Protein AF-A0A9D4DSW5-F1 (afdb_monomer_lite)

Radius of gyration: 29.46 Å; chains: 1; bounding box: 57×38×82 Å

Sequence (90 aa):
MAAKKFGNTKVDGSFFSDGVFNWKAGTEKFRKHDESECHKEAVERLVTLPATTRDVGEMLSAGTAKEKADKRKQLLQILRSIRFLTVKLK

Secondary structure (DSSP, 8-state):
--------TT--HHHHH---SSHHHHHHHHHHHHTSHHHHHHHIIIIIHHHHSPPHHHHHHHHHHHHHHHHHHHHHHHHHHHHHHHHHT-

pLDDT: mean 82.41, std 14.95, range [36.78, 97.81]

InterPro domains:
  IPR025398 ZMYM1-like, RNase-like domain [PF14291] (14-86)

Structure (mmCIF, N/CA/C/O backbone):
data_AF-A0A9D4DSW5-F1
#
_entry.id   AF-A0A9D4DSW5-F1
#
loop_
_atom_site.group_PDB
_atom_site.id
_atom_site.type_symbol
_atom_site.label_atom_id
_atom_site.label_alt_id
_atom_site.label_comp_id
_atom_site.label_asym_id
_atom_site.label_entity_id
_atom_site.label_seq_id
_atom_site.pdbx_PDB_ins_code
_atom_site.Cartn_x
_atom_site.Cartn_y
_atom_site.Cartn_z
_atom_site.occupancy
_atom_site.B_iso_or_equiv
_atom_site.auth_seq_id
_atom_site.auth_comp_id
_atom_site.auth_asym_id
_atom_site.auth_atom_id
_atom_site.pdbx_PDB_model_num
ATOM 1 N N . MET A 1 1 ? -4.550 31.996 -18.351 1.00 36.78 1 MET A N 1
ATOM 2 C CA . MET A 1 1 ? -4.333 30.880 -17.403 1.00 36.78 1 MET A CA 1
ATOM 3 C C . MET A 1 1 ? -3.730 29.711 -18.175 1.00 36.78 1 MET A C 1
ATOM 5 O O . MET A 1 1 ? -4.466 28.999 -18.841 1.00 36.78 1 MET A O 1
ATOM 9 N N . ALA A 1 2 ? -2.403 29.564 -18.196 1.00 39.00 2 ALA A N 1
ATOM 10 C CA . ALA A 1 2 ? -1.764 28.434 -18.874 1.00 39.00 2 ALA A CA 1
ATOM 11 C C . ALA A 1 2 ? -1.846 27.190 -17.975 1.00 39.00 2 ALA A C 1
ATOM 13 O O . ALA A 1 2 ? -1.446 27.245 -16.812 1.00 39.00 2 ALA A O 1
ATOM 14 N N . ALA A 1 3 ? -2.386 26.086 -18.496 1.00 46.31 3 ALA A N 1
ATOM 15 C CA . ALA A 1 3 ? -2.437 24.815 -17.785 1.00 46.31 3 ALA A CA 1
ATOM 16 C C . ALA A 1 3 ? -1.008 24.338 -17.489 1.00 46.31 3 ALA A C 1
ATOM 18 O O . ALA A 1 3 ? -0.228 24.057 -18.403 1.00 46.31 3 ALA A O 1
ATOM 19 N N . LYS A 1 4 ? -0.652 24.266 -16.204 1.00 45.69 4 LYS A N 1
ATOM 20 C CA . LYS A 1 4 ? 0.629 23.725 -15.753 1.00 45.69 4 LYS A CA 1
ATOM 21 C C . LYS A 1 4 ? 0.631 22.228 -16.063 1.00 45.69 4 LYS A C 1
ATOM 23 O O . LYS A 1 4 ? -0.002 21.450 -15.356 1.00 45.69 4 LYS A O 1
ATOM 28 N N . LYS A 1 5 ? 1.302 21.821 -17.144 1.00 51.56 5 LYS A N 1
ATOM 29 C CA . LYS A 1 5 ? 1.576 20.404 -17.406 1.00 51.56 5 LYS A CA 1
ATOM 30 C C . LYS A 1 5 ? 2.420 19.891 -16.241 1.00 51.56 5 LYS A C 1
ATOM 32 O O . LYS A 1 5 ? 3.546 20.350 -16.057 1.00 51.56 5 LYS A O 1
ATOM 37 N N . PHE A 1 6 ? 1.884 18.968 -15.448 1.00 44.28 6 PHE A N 1
ATOM 38 C CA . PHE A 1 6 ? 2.678 18.187 -14.504 1.00 44.28 6 PHE A CA 1
ATOM 39 C C . PHE A 1 6 ? 3.565 17.241 -15.320 1.00 44.28 6 PHE A C 1
ATOM 41 O O . PHE A 1 6 ? 3.232 16.080 -15.534 1.00 44.28 6 PHE A O 1
ATOM 48 N N . GLY A 1 7 ? 4.661 17.765 -15.867 1.00 57.44 7 GLY A N 1
ATOM 49 C CA . GLY A 1 7 ? 5.705 16.935 -16.446 1.00 57.44 7 GLY A CA 1
ATOM 50 C C . GLY A 1 7 ? 6.354 16.161 -15.309 1.00 57.44 7 GLY A C 1
ATOM 51 O O . GLY A 1 7 ? 6.954 16.769 -14.425 1.00 57.44 7 GLY A O 1
ATOM 52 N N . ASN A 1 8 ? 6.199 14.840 -15.294 1.00 63.66 8 ASN A N 1
ATOM 53 C CA . ASN A 1 8 ? 6.971 14.004 -14.390 1.00 63.66 8 ASN A CA 1
ATOM 54 C C . ASN A 1 8 ? 8.444 14.112 -14.822 1.00 63.66 8 ASN A C 1
ATOM 56 O O . ASN A 1 8 ? 8.816 13.667 -15.906 1.00 63.66 8 ASN A O 1
ATOM 60 N N . THR A 1 9 ? 9.265 14.749 -13.984 1.00 65.69 9 THR A N 1
ATOM 61 C CA . THR A 1 9 ? 10.687 15.026 -14.247 1.00 65.69 9 THR A CA 1
ATOM 62 C C . THR A 1 9 ? 11.527 13.760 -14.378 1.00 65.69 9 THR A C 1
ATOM 64 O O . THR A 1 9 ? 12.660 13.831 -14.843 1.00 65.69 9 THR A O 1
ATOM 67 N N . LYS A 1 10 ? 10.972 12.612 -13.978 1.00 71.12 10 LYS A N 1
ATOM 68 C CA . LYS A 1 10 ? 11.611 11.301 -14.047 1.00 71.12 10 LYS A CA 1
ATOM 69 C C . LYS A 1 10 ? 11.205 10.503 -15.281 1.00 71.12 10 LYS A C 1
ATOM 71 O O . LYS A 1 10 ? 11.674 9.386 -15.422 1.00 71.12 10 LYS A O 1
ATOM 76 N N . VAL A 1 11 ? 10.342 11.028 -16.156 1.00 71.12 11 VAL A N 1
ATOM 77 C CA . VAL A 1 11 ? 9.934 10.317 -17.379 1.00 71.12 11 VAL A CA 1
ATOM 78 C C . VAL A 1 11 ? 11.137 10.119 -18.286 1.00 71.12 11 VAL A C 1
ATOM 80 O O . VAL A 1 11 ? 11.740 11.081 -18.759 1.00 71.12 11 VAL A O 1
ATOM 83 N N . ASP A 1 12 ? 11.440 8.856 -18.572 1.00 72.75 12 ASP A N 1
ATOM 84 C CA . ASP A 1 12 ? 12.408 8.487 -19.595 1.00 72.75 12 ASP A CA 1
ATOM 85 C C . ASP A 1 12 ? 11.778 8.651 -20.982 1.00 72.75 12 ASP A C 1
ATOM 87 O O . ASP A 1 12 ? 11.240 7.712 -21.566 1.00 72.75 12 ASP A O 1
ATOM 91 N N . GLY A 1 13 ? 11.822 9.879 -21.504 1.00 67.06 13 GLY A N 1
ATOM 92 C CA . GLY A 1 13 ? 11.271 10.200 -22.820 1.00 67.06 13 GLY A CA 1
ATOM 93 C C . GLY A 1 13 ? 11.850 9.327 -23.937 1.00 67.06 13 GLY A C 1
ATOM 94 O O . GLY A 1 13 ? 11.112 8.952 -24.841 1.00 67.06 13 GLY A O 1
ATOM 95 N N . SER A 1 14 ? 13.124 8.932 -23.828 1.00 65.94 14 SER A N 1
ATOM 96 C CA . SER A 1 14 ? 13.847 8.175 -24.860 1.00 65.94 14 SER A CA 1
ATOM 97 C C . SER A 1 14 ? 13.379 6.723 -25.007 1.00 65.94 14 SER A C 1
ATOM 99 O O . SER A 1 14 ? 13.499 6.135 -26.087 1.00 65.94 14 SER A O 1
ATOM 101 N N . PHE A 1 15 ? 12.816 6.151 -23.938 1.00 68.44 15 PHE A N 1
ATOM 102 C CA . PHE A 1 15 ? 12.222 4.817 -23.960 1.00 68.44 15 PHE A CA 1
ATOM 103 C C . PHE A 1 15 ? 10.862 4.798 -24.673 1.00 68.44 15 PHE A C 1
ATOM 105 O O . PHE A 1 15 ? 10.545 3.835 -25.366 1.00 68.44 15 PHE A O 1
ATOM 112 N N . PHE A 1 16 ? 10.071 5.870 -24.540 1.00 65.19 16 PHE A N 1
ATOM 113 C CA . PHE A 1 16 ? 8.715 5.945 -25.098 1.00 65.19 16 PHE A CA 1
ATOM 114 C C . PHE A 1 16 ? 8.641 6.600 -26.485 1.00 65.19 16 PHE A C 1
ATOM 116 O O . PHE A 1 16 ? 7.696 6.325 -27.223 1.00 65.19 16 PHE A O 1
ATOM 123 N N . SER A 1 17 ? 9.586 7.478 -26.841 1.00 67.06 17 SER A N 1
ATOM 124 C CA . SER A 1 17 ? 9.538 8.244 -28.097 1.00 67.06 17 SER A CA 1
ATOM 125 C C . SER A 1 17 ? 10.199 7.539 -29.276 1.00 67.06 17 SER A C 1
ATOM 127 O O . SER A 1 17 ? 9.761 7.699 -30.415 1.00 67.06 17 SER A O 1
ATOM 129 N N . ASP A 1 18 ? 11.247 6.761 -29.015 1.00 68.19 18 ASP A N 1
ATOM 130 C CA . ASP A 1 18 ? 12.152 6.314 -30.064 1.00 68.19 18 ASP A CA 1
ATOM 131 C C . ASP A 1 18 ? 12.038 4.805 -30.274 1.00 68.19 18 ASP A C 1
ATOM 133 O O . ASP A 1 18 ? 12.437 4.005 -29.420 1.00 68.19 18 ASP A O 1
ATOM 137 N N . GLY A 1 19 ? 11.595 4.410 -31.468 1.00 69.88 19 GLY A N 1
ATOM 138 C CA . GLY A 1 19 ? 11.670 3.024 -31.922 1.00 69.88 19 GLY A CA 1
ATOM 139 C C . GLY A 1 19 ? 13.104 2.478 -31.902 1.00 69.88 19 GLY A C 1
ATOM 140 O O . GLY A 1 19 ? 14.092 3.219 -31.839 1.00 69.88 19 GLY A O 1
ATOM 141 N N . VAL A 1 20 ? 13.231 1.153 -31.934 1.00 78.94 20 VAL A N 1
ATOM 142 C CA . VAL A 1 20 ? 14.532 0.473 -31.986 1.00 78.94 20 VAL A CA 1
ATOM 143 C C . VAL A 1 20 ? 14.691 -0.211 -33.333 1.00 78.94 20 VAL A C 1
ATOM 145 O O . VAL A 1 20 ? 13.858 -1.011 -33.743 1.00 78.94 20 VAL A O 1
ATOM 148 N N . PHE A 1 21 ? 15.765 0.128 -34.041 1.00 79.00 21 PHE A N 1
ATOM 149 C CA . PHE A 1 21 ? 16.012 -0.366 -35.399 1.00 79.00 21 PHE A CA 1
ATOM 150 C C . PHE A 1 21 ? 16.766 -1.705 -35.424 1.00 79.00 21 PHE A C 1
ATOM 152 O O . PHE A 1 21 ? 16.828 -2.360 -36.459 1.00 79.00 21 PHE A O 1
ATOM 159 N N . ASN A 1 22 ? 17.357 -2.124 -34.299 1.00 86.94 22 ASN A N 1
ATOM 160 C CA . ASN A 1 22 ? 17.984 -3.436 -34.145 1.00 86.94 22 ASN A CA 1
ATOM 161 C C . ASN A 1 22 ? 17.913 -3.923 -32.689 1.00 86.94 22 ASN A C 1
ATOM 163 O O . ASN A 1 22 ? 17.762 -3.130 -31.757 1.00 86.94 22 ASN A O 1
ATOM 167 N N . TRP A 1 23 ? 18.052 -5.238 -32.503 1.00 84.81 23 TRP A N 1
ATOM 168 C CA . TRP A 1 23 ? 17.884 -5.885 -31.201 1.00 84.81 23 TRP A CA 1
ATOM 169 C C . TRP A 1 23 ? 18.937 -5.459 -30.169 1.00 84.81 23 TRP A C 1
ATOM 171 O O . TRP A 1 23 ? 18.583 -5.282 -29.012 1.00 84.81 23 TRP A O 1
ATOM 181 N N . LYS A 1 24 ? 20.195 -5.212 -30.573 1.00 88.62 24 LYS A N 1
ATOM 182 C CA . LYS A 1 24 ? 21.259 -4.758 -29.655 1.00 88.62 24 LYS A CA 1
ATOM 183 C C . LYS A 1 24 ? 20.942 -3.383 -29.067 1.00 88.62 24 LYS A C 1
ATOM 185 O O . LYS A 1 24 ? 21.066 -3.181 -27.863 1.00 88.62 24 LYS A O 1
ATOM 190 N N . ALA A 1 25 ? 20.498 -2.453 -29.913 1.00 84.62 25 ALA A N 1
ATOM 191 C CA . ALA A 1 25 ? 20.046 -1.131 -29.490 1.00 84.62 25 ALA A CA 1
ATOM 192 C C . ALA A 1 25 ? 18.796 -1.222 -28.601 1.00 84.62 25 ALA A C 1
ATOM 194 O O . ALA A 1 25 ? 18.669 -0.461 -27.646 1.00 84.62 25 ALA A O 1
ATOM 195 N N . GLY A 1 26 ? 17.909 -2.181 -28.883 1.00 85.62 26 GLY A N 1
ATOM 196 C CA . GLY A 1 26 ? 16.775 -2.511 -28.022 1.00 85.62 26 GLY A CA 1
ATOM 197 C C . GLY A 1 26 ? 17.205 -2.947 -26.627 1.00 85.62 26 GLY A C 1
ATOM 198 O O . GLY A 1 26 ? 16.808 -2.325 -25.646 1.00 85.62 26 GLY A O 1
ATOM 199 N N . THR A 1 27 ? 18.060 -3.964 -26.531 1.00 87.94 27 THR A N 1
ATOM 200 C CA . THR A 1 27 ? 18.562 -4.481 -25.251 1.00 87.94 27 THR A CA 1
ATOM 201 C C . THR A 1 27 ? 19.253 -3.398 -24.427 1.00 87.94 27 THR A C 1
ATOM 203 O O . THR A 1 27 ? 18.997 -3.289 -23.232 1.00 87.94 27 THR A O 1
ATOM 206 N N . GLU A 1 28 ? 20.068 -2.550 -25.058 1.00 86.94 28 GLU A N 1
ATOM 207 C CA . GLU A 1 28 ? 20.730 -1.446 -24.358 1.00 86.94 28 GLU A CA 1
ATOM 208 C C . GLU A 1 28 ? 19.732 -0.401 -23.835 1.00 86.94 28 GLU A C 1
ATOM 210 O O . GLU A 1 28 ? 19.902 0.104 -22.726 1.00 86.94 28 GLU A O 1
ATOM 215 N N . LYS A 1 29 ? 18.658 -0.096 -24.580 1.00 85.88 29 LYS A N 1
ATOM 216 C CA . LYS A 1 29 ? 17.589 0.786 -24.085 1.00 85.88 29 LYS A CA 1
ATOM 217 C C . LYS A 1 29 ? 16.826 0.170 -22.916 1.00 85.88 29 LYS A C 1
ATOM 219 O O . LYS A 1 29 ? 16.569 0.875 -21.948 1.00 85.88 29 LYS A O 1
ATOM 224 N N . PHE A 1 30 ? 16.495 -1.122 -22.974 1.00 87.56 30 PHE A N 1
ATOM 225 C CA . PHE A 1 30 ? 15.835 -1.803 -21.855 1.00 87.56 30 PHE A CA 1
ATOM 226 C C . PHE A 1 30 ? 16.702 -1.785 -20.598 1.00 87.56 30 PHE A C 1
ATOM 228 O O . PHE A 1 30 ? 16.198 -1.457 -19.532 1.00 87.56 30 PHE A O 1
ATOM 235 N N . ARG A 1 31 ? 18.009 -2.045 -20.728 1.00 89.00 31 ARG A N 1
ATOM 236 C CA . ARG A 1 31 ? 18.952 -1.978 -19.603 1.00 89.00 31 ARG A CA 1
ATOM 237 C C . ARG A 1 31 ? 19.001 -0.580 -18.982 1.00 89.00 31 ARG A C 1
ATOM 239 O O . ARG A 1 31 ? 18.913 -0.436 -17.769 1.00 89.00 31 ARG A O 1
ATOM 246 N N . LYS A 1 32 ? 19.086 0.463 -19.814 1.00 87.50 32 LYS A N 1
ATOM 247 C CA . LYS A 1 32 ? 19.053 1.856 -19.337 1.00 87.50 32 LYS A CA 1
ATOM 248 C C . LYS A 1 32 ? 17.731 2.215 -18.662 1.00 87.50 32 LYS A C 1
ATOM 250 O O . LYS A 1 32 ? 17.743 2.926 -17.663 1.00 87.50 32 LYS A O 1
ATOM 255 N N . HIS A 1 33 ? 16.611 1.730 -19.195 1.00 88.62 33 HIS A N 1
ATOM 256 C CA . HIS A 1 33 ? 15.297 1.946 -18.600 1.00 88.62 33 HIS A CA 1
ATOM 257 C C . HIS A 1 33 ? 15.174 1.254 -17.241 1.00 88.62 33 HIS A C 1
ATOM 259 O O . HIS A 1 33 ? 14.693 1.873 -16.299 1.00 88.62 33 HIS A O 1
ATOM 265 N N . ASP A 1 34 ? 15.651 0.018 -17.120 1.00 89.12 34 ASP A N 1
ATOM 266 C CA . ASP A 1 34 ? 15.653 -0.748 -15.869 1.00 89.12 34 ASP A CA 1
ATOM 267 C C . ASP A 1 34 ? 16.442 -0.024 -14.759 1.00 89.12 34 ASP A C 1
ATOM 269 O O . ASP A 1 34 ? 16.002 0.097 -13.617 1.00 89.12 34 ASP A O 1
ATOM 273 N N . GLU A 1 35 ? 17.569 0.590 -15.128 1.00 88.88 35 GLU A N 1
ATOM 274 C CA . GLU A 1 35 ? 18.387 1.419 -14.235 1.00 88.88 35 GLU A CA 1
ATOM 275 C C . GLU A 1 35 ? 17.792 2.817 -13.968 1.00 88.88 35 GLU A C 1
ATOM 277 O O . GLU A 1 35 ? 18.258 3.524 -13.063 1.00 88.88 35 GLU A O 1
ATOM 282 N N . SER A 1 36 ? 16.771 3.231 -14.726 1.00 88.50 36 SER A N 1
ATOM 283 C CA . SER A 1 36 ? 16.177 4.565 -14.634 1.00 88.50 36 SER A CA 1
ATOM 284 C C . SER A 1 36 ? 15.340 4.741 -13.367 1.00 88.50 36 SER A C 1
ATOM 286 O O . SER A 1 36 ? 14.642 3.840 -12.898 1.00 88.50 36 SER A O 1
ATOM 288 N N . GLU A 1 37 ? 15.329 5.965 -12.842 1.00 87.88 37 GLU A N 1
ATOM 289 C CA . GLU A 1 37 ? 14.501 6.318 -11.685 1.00 87.88 37 GLU A CA 1
ATOM 290 C C . GLU A 1 37 ? 13.000 6.201 -11.988 1.00 87.88 37 GLU A C 1
ATOM 292 O O . GLU A 1 37 ? 12.210 5.944 -11.084 1.00 87.88 37 GLU A O 1
ATOM 297 N N . CYS A 1 38 ? 12.605 6.338 -13.261 1.00 87.38 38 CYS A N 1
ATOM 298 C CA . CYS A 1 38 ? 11.233 6.091 -13.704 1.00 87.38 38 CYS A CA 1
ATOM 299 C C . CYS A 1 38 ? 10.796 4.667 -13.367 1.00 87.38 38 CYS A C 1
ATOM 301 O O . CYS A 1 38 ? 9.732 4.458 -12.782 1.00 87.38 38 CYS A O 1
ATOM 303 N N . HIS A 1 39 ? 11.619 3.700 -13.773 1.00 90.00 39 HIS A N 1
ATOM 304 C CA . HIS A 1 39 ? 11.330 2.289 -13.599 1.00 90.00 39 HIS A CA 1
ATOM 305 C C . HIS A 1 39 ? 11.372 1.915 -12.121 1.00 90.00 39 HIS A C 1
ATOM 307 O O . HIS A 1 39 ? 10.406 1.356 -11.608 1.00 90.00 39 HIS A O 1
ATOM 313 N N . LYS A 1 40 ? 12.427 2.321 -11.407 1.00 91.62 40 LYS A N 1
ATOM 314 C CA . LYS A 1 40 ? 12.570 2.040 -9.972 1.00 91.62 40 LYS A CA 1
ATOM 315 C C . LYS A 1 40 ? 11.400 2.565 -9.147 1.00 91.62 40 LYS A C 1
ATOM 317 O O . LYS A 1 40 ? 10.879 1.836 -8.312 1.00 91.62 40 LYS A O 1
ATOM 322 N N . GLU A 1 41 ? 10.941 3.796 -9.388 1.00 89.94 41 GLU A N 1
ATOM 323 C CA . GLU A 1 41 ? 9.769 4.321 -8.676 1.00 89.94 41 GLU A CA 1
ATOM 324 C C . GLU A 1 41 ? 8.484 3.564 -9.010 1.00 89.94 41 GLU A C 1
ATOM 326 O O . GLU A 1 41 ? 7.637 3.371 -8.137 1.00 89.94 41 GLU A O 1
ATOM 331 N N . ALA A 1 42 ? 8.314 3.165 -10.271 1.00 89.56 42 ALA A N 1
ATOM 332 C CA . ALA A 1 42 ? 7.158 2.383 -10.682 1.00 89.56 42 ALA A CA 1
ATOM 333 C C . ALA A 1 42 ? 7.165 1.006 -10.005 1.00 89.56 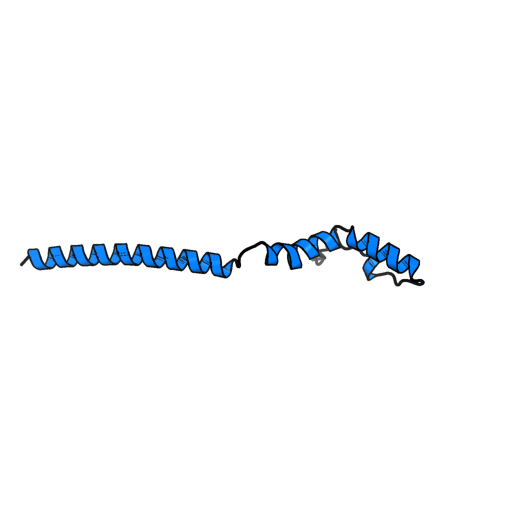42 ALA A C 1
ATOM 335 O O . ALA A 1 42 ? 6.145 0.612 -9.442 1.00 89.56 42 ALA A O 1
ATOM 336 N N . VAL A 1 43 ? 8.309 0.317 -9.995 1.00 92.12 43 VAL A N 1
ATOM 337 C CA . VAL A 1 43 ? 8.492 -0.966 -9.302 1.00 92.12 43 VAL A CA 1
ATOM 338 C C . VAL A 1 43 ? 8.227 -0.814 -7.809 1.00 92.12 43 VAL A C 1
ATOM 340 O O . VAL A 1 43 ? 7.447 -1.581 -7.250 1.00 92.12 43 VAL A O 1
ATOM 343 N N . GLU A 1 44 ? 8.786 0.215 -7.174 1.00 90.69 44 GLU A N 1
ATOM 344 C CA . GLU A 1 44 ? 8.573 0.462 -5.750 1.00 90.69 44 GLU A CA 1
ATOM 345 C C . GLU A 1 44 ? 7.086 0.639 -5.424 1.00 90.69 44 GLU A C 1
ATOM 347 O O . GLU A 1 44 ? 6.565 0.025 -4.497 1.00 90.69 44 GLU A O 1
ATOM 352 N N . ARG A 1 45 ? 6.361 1.431 -6.221 1.00 88.81 45 ARG A N 1
ATOM 353 C CA . ARG A 1 45 ? 4.940 1.721 -5.973 1.00 88.81 45 ARG A CA 1
ATOM 354 C C . ARG A 1 45 ? 3.995 0.588 -6.332 1.00 88.81 45 ARG A C 1
ATOM 356 O O . ARG A 1 45 ? 2.982 0.426 -5.660 1.00 88.81 45 ARG A O 1
ATOM 363 N N . LEU A 1 46 ? 4.280 -0.143 -7.404 1.00 88.06 46 LEU A N 1
ATOM 364 C CA . LEU A 1 46 ? 3.361 -1.143 -7.948 1.00 88.06 46 LEU A CA 1
ATOM 365 C C . LEU A 1 46 ? 3.660 -2.557 -7.459 1.00 88.06 46 LEU A C 1
ATOM 367 O O . LEU A 1 46 ? 2.755 -3.385 -7.441 1.00 88.06 46 LEU A O 1
ATOM 371 N N . VAL A 1 47 ? 4.905 -2.837 -7.073 1.00 89.56 47 VAL A N 1
ATOM 372 C CA . VAL A 1 47 ? 5.354 -4.179 -6.688 1.00 89.56 47 VAL A CA 1
ATOM 373 C C . VAL A 1 47 ? 5.781 -4.201 -5.225 1.00 89.56 47 VAL A C 1
ATOM 375 O O . VAL A 1 47 ? 5.186 -4.934 -4.434 1.00 89.56 47 VAL A O 1
ATOM 378 N N . THR A 1 48 ? 6.766 -3.385 -4.838 1.00 90.00 48 THR A N 1
ATOM 379 C CA . THR A 1 48 ? 7.359 -3.458 -3.492 1.00 90.00 48 THR A CA 1
ATOM 380 C C . THR A 1 48 ? 6.374 -3.035 -2.408 1.00 90.00 48 THR A C 1
ATOM 382 O O . THR A 1 48 ? 6.168 -3.768 -1.439 1.00 90.00 48 THR A O 1
ATOM 385 N N . LEU A 1 49 ? 5.744 -1.867 -2.558 1.00 87.44 49 LEU A N 1
ATOM 386 C CA . LEU A 1 49 ? 4.856 -1.306 -1.543 1.00 87.44 49 LEU A CA 1
ATOM 387 C C . LEU A 1 49 ? 3.641 -2.205 -1.271 1.00 87.44 49 LEU A C 1
ATOM 389 O O . LEU A 1 49 ? 3.410 -2.498 -0.099 1.00 87.44 49 LEU A O 1
ATOM 393 N N . PRO A 1 50 ? 2.912 -2.726 -2.279 1.00 84.75 50 PRO A N 1
ATOM 394 C CA . PRO A 1 50 ? 1.815 -3.662 -2.033 1.00 84.75 50 PRO A CA 1
ATOM 395 C C . PRO A 1 50 ? 2.255 -4.997 -1.417 1.00 84.75 50 PRO A C 1
ATOM 397 O O . PRO A 1 50 ? 1.504 -5.585 -0.646 1.00 84.75 50 PRO A O 1
ATOM 400 N N . ALA A 1 51 ? 3.458 -5.489 -1.738 1.00 86.06 51 ALA A N 1
ATOM 401 C CA . ALA A 1 51 ? 3.960 -6.754 -1.195 1.00 86.06 51 ALA A CA 1
ATOM 402 C C . ALA A 1 51 ? 4.433 -6.638 0.265 1.00 86.06 51 ALA A C 1
ATOM 404 O O . ALA A 1 51 ? 4.343 -7.597 1.029 1.00 86.06 51 ALA A O 1
ATOM 405 N N . THR A 1 52 ? 4.965 -5.477 0.649 1.00 84.69 52 THR A N 1
ATOM 406 C CA . THR A 1 52 ? 5.575 -5.249 1.971 1.00 84.69 52 THR A CA 1
ATOM 407 C C . THR A 1 52 ? 4.644 -4.547 2.953 1.00 84.69 52 THR A C 1
ATOM 409 O O . THR A 1 52 ? 4.750 -4.752 4.163 1.00 84.69 52 THR A O 1
ATOM 412 N N . THR A 1 53 ? 3.726 -3.721 2.455 1.00 80.00 53 THR A N 1
ATOM 413 C CA . THR A 1 53 ? 2.823 -2.931 3.289 1.00 80.00 53 THR A CA 1
ATOM 414 C C . THR A 1 53 ? 1.519 -3.688 3.464 1.00 80.00 53 THR A C 1
ATOM 416 O O . THR A 1 53 ? 0.852 -4.046 2.497 1.00 80.00 53 THR A O 1
ATOM 419 N N . ARG A 1 54 ? 1.133 -3.923 4.721 1.00 74.62 54 ARG A N 1
ATOM 420 C CA . ARG A 1 54 ? -0.188 -4.465 5.043 1.00 74.62 54 ARG A CA 1
ATOM 421 C C . ARG A 1 54 ? -1.270 -3.524 4.515 1.00 74.62 54 ARG A C 1
ATOM 423 O O . ARG A 1 54 ? -1.108 -2.307 4.590 1.00 74.62 54 ARG A O 1
ATOM 430 N N . ASP A 1 55 ? -2.375 -4.086 4.031 1.00 83.56 55 ASP A N 1
ATOM 431 C CA . ASP A 1 55 ? -3.502 -3.302 3.533 1.00 83.56 55 ASP A CA 1
ATOM 432 C C . ASP A 1 55 ? -3.926 -2.242 4.566 1.00 83.56 55 ASP A C 1
ATOM 434 O O . ASP A 1 55 ? -4.250 -2.538 5.723 1.0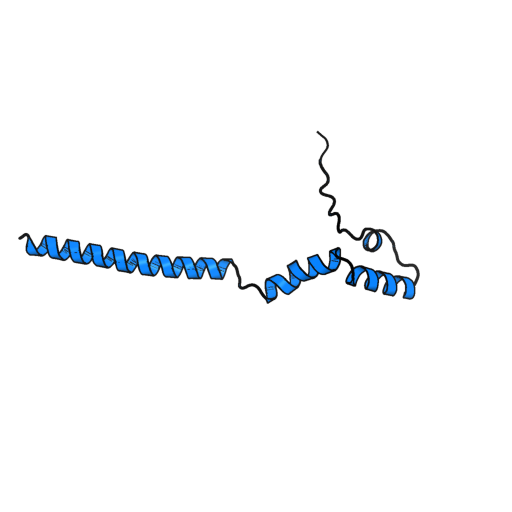0 83.56 55 ASP A O 1
ATOM 438 N N . VAL A 1 56 ? -3.874 -0.977 4.146 1.00 83.44 56 VAL A N 1
ATOM 439 C CA . VAL A 1 56 ? -4.161 0.172 5.013 1.00 83.44 56 VAL A CA 1
ATOM 440 C C . VAL A 1 56 ? -5.606 0.109 5.518 1.00 83.44 56 VAL A C 1
ATOM 442 O O . VAL A 1 56 ? -5.876 0.452 6.671 1.00 83.44 56 VAL A O 1
ATOM 445 N N . GLY A 1 57 ? -6.531 -0.376 4.687 1.00 84.62 57 GLY A N 1
ATOM 446 C CA . GLY A 1 57 ? -7.931 -0.572 5.043 1.00 84.62 57 GLY A CA 1
ATOM 447 C C . GLY A 1 57 ? -8.110 -1.618 6.141 1.00 84.62 57 GLY A C 1
ATOM 448 O O . GLY A 1 57 ? -8.849 -1.371 7.099 1.00 84.62 57 GLY A O 1
ATOM 449 N N . GLU A 1 58 ? -7.396 -2.743 6.072 1.00 86.81 58 GLU A N 1
ATOM 450 C CA . GLU A 1 58 ? -7.381 -3.736 7.151 1.00 86.81 58 GLU A CA 1
ATOM 451 C C . GLU A 1 58 ? -6.835 -3.158 8.458 1.00 86.81 58 GLU A C 1
ATOM 453 O O . GLU A 1 58 ? -7.422 -3.374 9.522 1.00 86.81 58 GLU A O 1
ATOM 458 N N . MET A 1 59 ? -5.724 -2.417 8.395 1.00 86.88 59 MET A N 1
ATOM 459 C CA . MET A 1 59 ? -5.113 -1.816 9.582 1.00 86.88 59 MET A CA 1
ATOM 460 C C . MET A 1 59 ? -6.075 -0.857 10.287 1.00 86.88 59 MET A C 1
ATOM 462 O O . MET A 1 59 ? -6.256 -0.943 11.506 1.00 86.88 59 MET A O 1
ATOM 466 N N . LEU A 1 60 ? -6.727 0.021 9.521 1.00 90.69 60 LEU A N 1
ATOM 467 C CA . LEU A 1 60 ? -7.720 0.954 10.050 1.00 90.69 60 LEU A CA 1
ATOM 468 C C . LEU A 1 60 ? -8.930 0.211 10.618 1.00 90.69 60 LEU A C 1
ATOM 470 O O . LEU A 1 60 ? -9.353 0.490 11.739 1.00 90.69 60 LEU A O 1
ATOM 474 N N . SER A 1 61 ? -9.436 -0.790 9.896 1.00 92.50 61 SER A N 1
ATOM 475 C CA . SER A 1 61 ? -10.588 -1.588 10.329 1.00 92.50 61 SER A CA 1
ATOM 476 C C . SER A 1 61 ? -10.320 -2.312 11.650 1.00 92.50 61 SER A C 1
ATOM 478 O O . SER A 1 61 ? -11.152 -2.276 12.561 1.00 92.50 61 SER A O 1
ATOM 480 N N . ALA A 1 62 ? -9.141 -2.924 11.796 1.00 91.56 62 ALA A N 1
ATOM 481 C CA . ALA A 1 62 ? -8.728 -3.593 13.026 1.00 91.56 62 ALA A CA 1
ATOM 482 C C . ALA A 1 62 ? -8.601 -2.607 14.201 1.00 91.56 62 ALA A C 1
ATOM 484 O O . ALA A 1 62 ? -9.070 -2.895 15.307 1.00 91.56 62 ALA A O 1
ATOM 485 N N . GLY A 1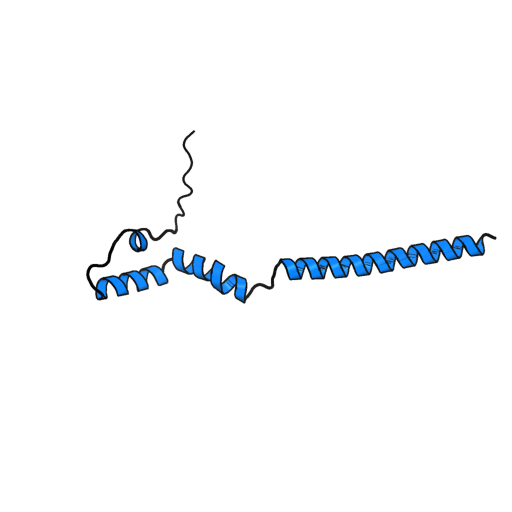 63 ? -8.021 -1.427 13.957 1.00 92.31 63 GLY A N 1
ATOM 486 C CA . GLY A 1 63 ? -7.920 -0.354 14.947 1.00 92.31 63 GLY A CA 1
ATOM 487 C C . GLY A 1 63 ? -9.292 0.122 15.430 1.00 92.31 63 GLY A C 1
ATOM 488 O O . GLY A 1 63 ? -9.561 0.132 16.633 1.00 92.31 63 GLY A O 1
ATOM 489 N N . THR A 1 64 ? -10.200 0.425 14.499 1.00 93.88 64 THR A N 1
ATOM 490 C CA . THR A 1 64 ? -11.570 0.856 14.812 1.00 93.88 64 THR A CA 1
ATOM 491 C C . THR A 1 64 ? -12.358 -0.224 15.556 1.00 93.88 64 THR A C 1
ATOM 493 O O . THR A 1 64 ? -13.087 0.082 16.503 1.00 93.88 64 THR A O 1
ATOM 496 N N . ALA A 1 65 ? -12.215 -1.497 15.173 1.00 95.31 65 ALA A N 1
ATOM 497 C CA . ALA A 1 65 ? -12.879 -2.604 15.859 1.00 95.31 65 ALA A CA 1
ATOM 498 C C . ALA A 1 65 ? -12.427 -2.720 17.324 1.00 95.31 65 ALA A C 1
ATOM 500 O O . ALA A 1 65 ? -13.266 -2.871 18.219 1.00 95.31 65 ALA A O 1
ATOM 501 N N . LYS A 1 66 ? -11.117 -2.589 17.575 1.00 95.94 66 LYS A N 1
ATOM 502 C CA . LYS A 1 66 ? -10.543 -2.593 18.924 1.00 95.94 66 LYS A CA 1
ATOM 503 C C . LYS A 1 66 ? -11.065 -1.425 19.758 1.00 95.94 66 LYS A C 1
ATOM 505 O O . LYS A 1 66 ? -11.575 -1.643 20.856 1.00 95.94 66 LYS A O 1
ATOM 510 N N . GLU A 1 67 ? -11.021 -0.209 19.219 1.00 96.94 67 GLU A N 1
ATOM 511 C CA . GLU A 1 67 ? -11.515 0.975 19.926 1.00 96.94 67 GLU A CA 1
ATOM 512 C C . GLU A 1 67 ? -13.001 0.833 20.285 1.00 96.94 67 GLU A C 1
ATOM 514 O O . GLU A 1 67 ? -13.399 1.034 21.434 1.00 96.94 67 GLU A O 1
ATOM 519 N N . LYS A 1 68 ? -13.831 0.398 19.331 1.00 96.94 68 LYS A N 1
ATOM 520 C CA . LYS A 1 68 ? -15.263 0.172 19.557 1.00 96.94 68 LYS A CA 1
ATOM 521 C C . LYS A 1 68 ? -15.514 -0.855 20.663 1.00 96.94 68 LYS A C 1
ATOM 523 O O . LYS A 1 68 ? -16.448 -0.680 21.449 1.00 96.94 68 LYS A O 1
ATOM 528 N N . ALA A 1 69 ? -14.710 -1.914 20.740 1.00 97.38 69 ALA A N 1
ATOM 529 C CA . ALA A 1 69 ? -14.822 -2.917 21.795 1.00 97.38 69 ALA A CA 1
ATOM 530 C C . ALA A 1 69 ? -14.505 -2.329 23.181 1.00 97.38 69 ALA A C 1
ATOM 532 O O . ALA A 1 69 ? -15.253 -2.566 24.134 1.00 97.38 69 ALA A O 1
ATOM 533 N N . ASP A 1 70 ? -13.458 -1.514 23.293 1.00 97.69 70 ASP A N 1
ATOM 534 C CA . ASP A 1 70 ? -13.065 -0.896 24.561 1.00 97.69 70 ASP A CA 1
ATOM 535 C C . ASP A 1 70 ? -14.085 0.149 25.030 1.00 97.69 70 ASP A C 1
ATOM 537 O O . ASP A 1 70 ? -14.506 0.137 26.192 1.00 97.69 70 ASP A O 1
ATOM 541 N N . LYS A 1 71 ? -14.596 0.982 24.115 1.00 97.19 71 LYS A N 1
ATOM 542 C CA . LYS A 1 71 ? -15.669 1.944 24.419 1.00 97.19 71 LYS A CA 1
ATOM 543 C C . LYS A 1 71 ? -16.952 1.242 24.870 1.00 97.19 71 LYS A C 1
ATOM 545 O O . LYS A 1 71 ? -17.607 1.692 25.809 1.00 97.19 71 LYS A O 1
ATOM 550 N N . ARG A 1 72 ? -17.298 0.100 24.262 1.00 97.81 72 ARG A N 1
ATOM 551 C CA . ARG A 1 72 ? -18.449 -0.720 24.687 1.00 97.81 72 ARG A CA 1
ATOM 552 C C . ARG A 1 72 ? -18.291 -1.244 26.112 1.00 97.81 72 ARG A C 1
ATOM 554 O O . ARG A 1 72 ? -19.257 -1.199 26.870 1.00 97.81 72 ARG A O 1
ATOM 561 N N . LYS A 1 73 ? -17.095 -1.701 26.498 1.00 97.50 73 LYS A N 1
ATOM 562 C CA . LYS A 1 73 ? -16.825 -2.138 27.881 1.00 97.50 73 LYS A CA 1
ATOM 563 C C . LYS A 1 73 ? -17.039 -0.998 28.877 1.00 97.50 73 LYS A C 1
ATOM 565 O O . LYS A 1 73 ? -17.708 -1.196 29.889 1.00 97.50 73 LYS A O 1
ATOM 570 N N . GLN A 1 74 ? -16.521 0.192 28.571 1.00 97.44 74 GLN A N 1
ATOM 571 C CA . GLN A 1 74 ? -16.681 1.377 29.420 1.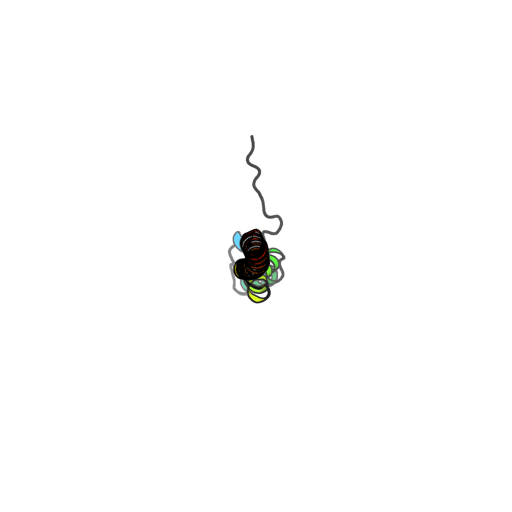00 97.44 74 GLN A CA 1
ATOM 572 C C . GLN A 1 74 ? -18.156 1.774 29.566 1.00 97.44 74 GLN A C 1
ATOM 574 O O . GLN A 1 74 ? -18.634 1.973 30.682 1.00 97.44 74 GLN A O 1
ATOM 579 N N . LEU A 1 75 ? -18.904 1.806 28.460 1.00 97.69 75 LEU A N 1
ATOM 580 C CA . LEU A 1 75 ? -20.334 2.118 28.478 1.00 97.69 75 LEU A CA 1
ATOM 581 C C . LEU A 1 75 ? -21.131 1.126 29.337 1.00 97.69 75 LEU A C 1
ATOM 583 O O . LEU A 1 75 ? -21.953 1.535 30.153 1.00 97.69 75 LEU A O 1
ATOM 587 N N . LEU A 1 76 ? -20.865 -0.176 29.200 1.00 97.31 76 LEU A N 1
ATOM 588 C CA . LEU A 1 76 ? -21.517 -1.199 30.022 1.00 97.31 76 LEU A CA 1
ATOM 589 C C . LEU A 1 76 ? -21.224 -1.015 31.513 1.00 97.31 76 LEU A C 1
ATOM 591 O O . LEU A 1 76 ? -22.107 -1.247 32.339 1.00 97.31 76 LEU A O 1
ATOM 595 N N . GLN A 1 77 ? -20.015 -0.581 31.866 1.00 96.94 77 GLN A N 1
ATOM 596 C CA . GLN A 1 77 ? -19.672 -0.290 33.253 1.00 96.94 77 GLN A CA 1
ATOM 597 C C . GLN A 1 77 ? -20.481 0.894 33.797 1.00 96.94 77 GLN A C 1
ATOM 599 O O . GLN A 1 77 ? -21.033 0.796 34.890 1.00 96.94 77 GLN A O 1
ATOM 604 N N . ILE A 1 78 ? -20.623 1.967 33.016 1.00 96.81 78 ILE A N 1
ATOM 605 C CA . ILE A 1 78 ? -21.447 3.128 33.385 1.00 96.81 78 ILE A CA 1
ATOM 606 C C . ILE A 1 78 ? -22.902 2.700 33.610 1.00 96.81 78 ILE A C 1
ATOM 608 O O . ILE A 1 78 ? -23.486 3.014 34.646 1.00 96.81 78 ILE A O 1
ATOM 612 N N . LEU A 1 79 ? -23.471 1.917 32.690 1.00 95.81 79 LEU A N 1
ATOM 613 C CA . LEU A 1 79 ? -24.844 1.417 32.811 1.00 95.81 79 LEU A CA 1
ATOM 614 C C . LEU A 1 79 ? -25.041 0.544 34.058 1.00 95.81 79 LEU A C 1
ATOM 616 O O . LEU A 1 79 ? -26.061 0.659 34.738 1.00 95.81 79 LEU A O 1
ATOM 620 N N . ARG A 1 80 ? -24.063 -0.306 34.397 1.00 95.00 80 ARG A N 1
ATOM 621 C CA . ARG A 1 80 ? -24.088 -1.104 35.635 1.00 95.00 80 ARG A CA 1
ATOM 622 C C . ARG A 1 80 ? -24.087 -0.219 36.878 1.00 95.00 80 ARG A C 1
ATOM 624 O O . ARG A 1 80 ? -24.869 -0.488 37.789 1.00 95.00 80 ARG A O 1
ATOM 631 N N . SER A 1 81 ? -23.259 0.824 36.900 1.00 94.62 81 SER A N 1
ATOM 632 C CA . SER A 1 81 ? -23.208 1.791 38.000 1.00 94.62 81 SER A CA 1
ATOM 633 C C . SER A 1 81 ? -24.532 2.541 38.157 1.00 94.62 81 SER A C 1
ATOM 635 O O . SER A 1 81 ? -25.057 2.612 39.264 1.00 94.62 81 SER A O 1
ATOM 637 N N . ILE A 1 82 ? -25.123 3.022 37.057 1.00 94.50 82 ILE A N 1
ATOM 638 C CA . ILE A 1 82 ? -26.441 3.679 3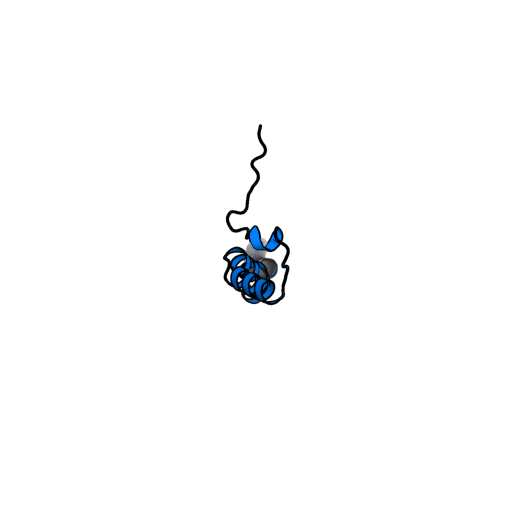7.072 1.00 94.50 82 ILE A CA 1
ATOM 639 C C . ILE A 1 82 ? -27.496 2.724 37.634 1.00 94.50 82 ILE A C 1
ATOM 641 O O . ILE A 1 82 ? -28.207 3.080 38.571 1.00 94.50 82 ILE A O 1
ATOM 645 N N . ARG A 1 83 ? -27.556 1.485 37.125 1.00 93.12 83 ARG A N 1
ATOM 646 C CA . ARG A 1 83 ? -28.504 0.473 37.610 1.00 93.12 83 ARG A CA 1
ATOM 647 C C . ARG A 1 83 ? -28.364 0.251 39.114 1.00 93.12 83 ARG A C 1
ATOM 649 O O . ARG A 1 83 ? -29.366 0.258 39.821 1.00 93.12 83 ARG A O 1
ATOM 656 N N . PHE A 1 84 ? -27.140 0.081 39.609 1.00 92.88 84 PHE A N 1
ATOM 657 C CA . PHE A 1 84 ? -26.883 -0.100 41.037 1.00 92.88 84 PHE A CA 1
ATOM 658 C C . PHE A 1 84 ? -27.414 1.069 41.874 1.0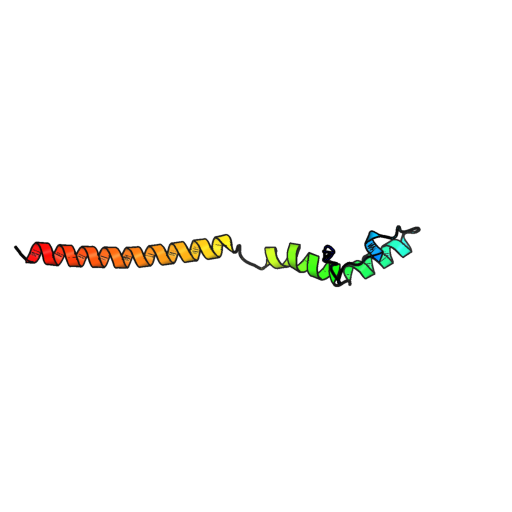0 92.88 84 PHE A C 1
ATOM 660 O O . PHE A 1 84 ? -28.107 0.837 42.862 1.00 92.88 84 PHE A O 1
ATOM 667 N N . LEU A 1 85 ? -27.146 2.308 41.452 1.00 91.75 85 LEU A N 1
ATOM 668 C CA . LEU A 1 85 ? -27.621 3.500 42.154 1.00 91.75 85 LEU A CA 1
ATOM 669 C C . LEU A 1 85 ? -29.150 3.586 42.142 1.00 91.75 85 LEU A C 1
ATOM 671 O O . LEU A 1 85 ? -29.750 3.797 43.185 1.00 91.75 85 LEU A O 1
ATOM 675 N N . THR A 1 86 ? -29.796 3.336 41.001 1.00 88.88 86 THR A N 1
ATOM 676 C CA . THR A 1 86 ? -31.266 3.399 40.895 1.00 88.88 86 THR A CA 1
ATOM 677 C C . THR A 1 86 ? -31.999 2.327 41.706 1.00 88.88 86 THR A C 1
ATOM 679 O O . THR A 1 86 ? -33.119 2.564 42.145 1.00 88.88 86 THR A O 1
ATOM 682 N N . VAL A 1 87 ? -31.385 1.157 41.918 1.00 78.50 87 VAL A N 1
ATOM 683 C CA . VAL A 1 87 ? -31.979 0.064 42.709 1.00 78.50 87 VAL A CA 1
ATOM 684 C C . VAL A 1 87 ? -31.721 0.245 44.208 1.00 78.50 87 VAL A C 1
ATOM 686 O O . VAL A 1 87 ? -32.555 -0.162 45.005 1.00 78.50 87 VAL A O 1
ATOM 689 N N . LYS A 1 88 ? -30.604 0.874 44.605 1.00 61.47 88 LYS A N 1
ATOM 690 C CA . LYS A 1 88 ? -30.293 1.181 46.014 1.00 61.47 88 LYS A CA 1
ATOM 691 C C . LYS A 1 88 ? -30.971 2.441 46.569 1.00 61.47 88 LYS A C 1
ATOM 693 O O . LYS A 1 88 ? -30.912 2.651 47.773 1.00 61.47 88 LYS A O 1
ATOM 698 N N . LEU A 1 89 ? -31.554 3.282 45.714 1.00 56.53 89 LEU A N 1
ATOM 699 C CA . LEU A 1 89 ? -32.249 4.524 46.094 1.00 56.53 89 LEU A CA 1
ATOM 700 C C . LEU A 1 89 ? -33.777 4.363 46.249 1.00 56.53 89 LEU A C 1
ATOM 702 O O . LEU A 1 89 ? -34.489 5.364 46.295 1.00 56.53 89 LEU A O 1
ATOM 706 N N . LYS A 1 90 ? -34.278 3.126 46.331 1.00 50.03 90 LYS A N 1
ATOM 707 C CA . LYS A 1 90 ? -35.638 2.793 46.785 1.00 50.03 90 LYS A CA 1
ATOM 708 C C . LYS A 1 90 ? -35.577 2.200 48.182 1.00 50.03 90 LYS A C 1
ATOM 710 O O . LYS A 1 90 ? -36.530 2.464 48.941 1.00 50.03 90 LYS A O 1
#

Foldseek 3Di:
DDPPPPDPPQDPCCLVPDDDPDVVSVVVSVVVVCVGPVNVVCCCVPPVCVVPPDDPVVVVVVVVVVVVVVVVVVVVVVVVVVVVVVVVVD

Organism: Dreissena polymorpha (NCBI:txid45954)